Protein AF-A0A822XS63-F1 (afdb_monomer_lite)

Radius of gyration: 19.11 Å; chains: 1; bounding box: 51×29×60 Å

InterPro domains:
  IPR029472 Retrotransposon Copia-like, N-terminal [PF14244] (27-74)

pLDDT: mean 71.03, std 15.37, range [30.98, 90.75]

Sequence (92 aa):
MTDRSVSAGDGNQASSNHSVKTSMQLHSSDHPGISLVTNPLNMNNYMIWSRSMRIALKAKNKLGFIDGTCEEPDPTSAEYEEWSHVDSIMIS

Foldseek 3Di:
DDDDDDDDDDPDDDPLVVLLVQLLDDDPPQALPDDLAPDDDDPPCCVVRVVSNCVSCVVSSNNCVVVVVNPQDDPPDPCNVSVVVSVVSVVD

Organism: Nelumbo nucifera (NCBI:txid4432)

Structure (mmCIF, N/CA/C/O backbone):
data_AF-A0A822XS63-F1
#
_entry.id   AF-A0A822XS63-F1
#
loop_
_atom_site.group_PDB
_atom_site.id
_atom_site.type_symbol
_atom_site.label_atom_id
_atom_site.label_alt_id
_atom_site.label_comp_id
_atom_site.label_asym_id
_atom_site.label_entity_id
_atom_site.label_seq_id
_atom_site.pdbx_PDB_ins_code
_atom_site.Cartn_x
_atom_site.Cartn_y
_atom_site.Cartn_z
_atom_site.occupancy
_atom_site.B_iso_or_equiv
_atom_site.auth_seq_id
_atom_site.auth_comp_id
_atom_site.auth_asym_id
_atom_site.auth_atom_id
_atom_site.pdbx_PDB_model_num
ATOM 1 N N . MET A 1 1 ? -37.024 -19.370 42.782 1.00 35.06 1 MET A N 1
ATOM 2 C CA . MET A 1 1 ? -35.626 -18.905 42.802 1.00 35.06 1 MET A CA 1
ATOM 3 C C . MET A 1 1 ? -35.117 -18.877 41.369 1.00 35.06 1 MET A C 1
ATOM 5 O O . MET A 1 1 ? -35.080 -19.941 40.773 1.00 35.06 1 MET A O 1
ATOM 9 N N . THR A 1 2 ? -34.887 -17.660 40.847 1.00 42.75 2 THR A N 1
ATOM 10 C CA . THR A 1 2 ? -33.803 -17.211 39.929 1.00 42.75 2 THR A CA 1
ATOM 11 C C . THR A 1 2 ? -33.247 -18.195 38.885 1.00 42.75 2 THR A C 1
ATOM 13 O O . THR A 1 2 ? -32.857 -19.295 39.242 1.00 42.75 2 THR A O 1
ATOM 16 N N . ASP A 1 3 ? -33.020 -17.843 37.618 1.00 30.98 3 ASP A N 1
ATOM 17 C CA . ASP A 1 3 ? -32.978 -16.545 36.926 1.00 30.98 3 ASP A CA 1
ATOM 18 C C . ASP A 1 3 ? -32.652 -16.793 35.434 1.00 30.98 3 ASP A C 1
ATOM 20 O O . ASP A 1 3 ? -32.104 -17.847 35.117 1.00 30.98 3 ASP A O 1
ATOM 24 N N . ARG A 1 4 ? -32.876 -15.761 34.601 1.00 34.62 4 ARG A N 1
ATOM 25 C CA . ARG A 1 4 ? -32.158 -15.442 33.341 1.00 34.62 4 ARG A CA 1
ATOM 26 C C . ARG A 1 4 ? -32.259 -16.427 32.159 1.00 34.62 4 ARG A C 1
ATOM 28 O O . ARG A 1 4 ? -32.171 -17.630 32.308 1.00 34.62 4 ARG A O 1
ATOM 35 N N . SER A 1 5 ? -32.306 -16.010 30.897 1.00 41.38 5 SER A N 1
ATOM 36 C CA . SER A 1 5 ? -32.514 -14.710 30.260 1.00 41.38 5 SER A CA 1
ATOM 37 C C . SER A 1 5 ? -32.630 -14.927 28.750 1.00 41.38 5 SER A C 1
ATOM 39 O O . SER A 1 5 ? -32.080 -15.874 28.195 1.00 41.38 5 SER A O 1
ATOM 41 N N . VAL A 1 6 ? -33.323 -13.987 28.119 1.00 47.03 6 VAL A N 1
ATOM 42 C CA . VAL A 1 6 ? -33.349 -13.643 26.689 1.00 47.03 6 VAL A CA 1
ATOM 43 C C . VAL A 1 6 ? -31.947 -13.516 26.072 1.00 47.03 6 VAL A C 1
ATOM 45 O O . VAL A 1 6 ? -31.043 -13.028 26.743 1.00 47.03 6 VAL A O 1
ATOM 48 N N . SER A 1 7 ? -31.808 -13.862 24.784 1.00 39.44 7 SER A N 1
ATOM 49 C CA . SER A 1 7 ? -31.293 -12.989 23.695 1.00 39.44 7 SER A CA 1
ATOM 50 C C . SER A 1 7 ? -30.977 -13.867 22.477 1.00 39.44 7 SER A C 1
ATOM 52 O O . SER A 1 7 ? -30.137 -14.754 22.558 1.00 39.44 7 SER A O 1
ATOM 54 N N . ALA A 1 8 ? -31.768 -13.837 21.401 1.00 42.28 8 ALA A N 1
ATOM 55 C CA . ALA A 1 8 ? -31.711 -12.845 20.316 1.00 42.28 8 ALA A CA 1
ATOM 56 C C . ALA A 1 8 ? -30.290 -12.716 19.737 1.00 42.28 8 ALA A C 1
ATOM 58 O O . ALA A 1 8 ? -29.344 -12.409 20.461 1.00 42.28 8 ALA A O 1
ATOM 59 N N . GLY A 1 9 ? -30.183 -13.054 18.449 1.00 45.03 9 GLY A N 1
ATOM 60 C CA . GLY A 1 9 ? -28.934 -13.298 17.738 1.00 45.03 9 GLY A CA 1
ATOM 61 C C . GLY A 1 9 ? -28.073 -12.069 17.486 1.00 45.03 9 GLY A C 1
ATOM 62 O O . GLY A 1 9 ? -28.506 -10.949 17.705 1.00 45.03 9 GLY A O 1
ATOM 63 N N . ASP A 1 10 ? -26.873 -12.320 16.972 1.00 38.16 10 ASP A N 1
ATOM 64 C CA . ASP A 1 10 ? -26.410 -11.705 15.728 1.00 38.16 10 ASP A CA 1
ATOM 65 C C . ASP A 1 10 ? -25.145 -12.439 15.267 1.00 38.16 10 ASP A C 1
ATOM 67 O O . ASP A 1 10 ? -24.100 -12.409 15.919 1.00 38.16 10 ASP A O 1
ATOM 71 N N . GLY A 1 11 ? -25.246 -13.179 14.167 1.00 44.53 11 GLY A N 1
ATOM 72 C CA . GLY A 1 11 ? -24.096 -13.785 13.513 1.00 44.53 11 GLY A CA 1
ATOM 73 C C . GLY A 1 11 ? -23.730 -12.926 12.320 1.00 44.53 11 GLY A C 1
ATOM 74 O O . GLY A 1 11 ? -24.393 -13.076 11.303 1.00 44.53 11 GLY A O 1
ATOM 75 N N . ASN A 1 12 ? -22.741 -12.031 12.466 1.00 50.44 12 ASN A N 1
ATOM 76 C CA . ASN A 1 12 ? -21.879 -11.497 11.391 1.00 50.44 12 ASN A CA 1
ATOM 77 C C . ASN A 1 12 ? -21.003 -10.315 11.873 1.00 50.44 12 ASN A C 1
ATOM 79 O O . ASN A 1 12 ? -21.223 -9.193 11.444 1.00 50.44 12 ASN A O 1
ATOM 83 N N . GLN A 1 13 ? -19.985 -10.522 12.726 1.00 49.09 13 GLN A N 1
ATOM 84 C CA . GLN A 1 13 ? -18.975 -9.470 13.024 1.00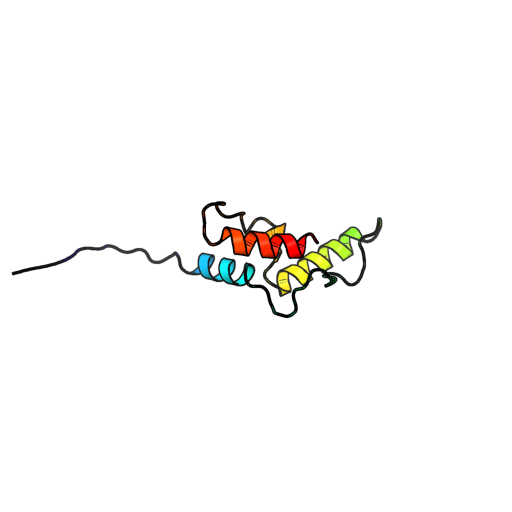 49.09 13 GLN A CA 1
ATOM 85 C C . GLN A 1 13 ? -17.532 -9.987 13.249 1.00 49.09 13 GLN A C 1
ATOM 87 O O . GLN A 1 13 ? -16.703 -9.321 13.866 1.00 49.09 13 GLN A O 1
ATOM 92 N N . ALA A 1 14 ? -17.185 -11.179 12.752 1.00 46.28 14 ALA A N 1
ATOM 93 C CA . ALA A 1 14 ? -15.865 -11.779 13.013 1.00 46.28 14 ALA A CA 1
ATOM 94 C C . ALA A 1 14 ? -14.839 -11.627 11.869 1.00 46.28 14 ALA A C 1
ATOM 96 O O . ALA A 1 14 ? -13.652 -11.852 12.088 1.00 46.28 14 ALA A O 1
ATOM 97 N N . SER A 1 15 ? -15.261 -11.260 10.653 1.00 49.38 15 SER A N 1
ATOM 98 C CA . SER A 1 15 ? -14.389 -11.351 9.467 1.00 49.38 15 SER A CA 1
ATOM 99 C C . SER A 1 15 ? -13.573 -10.078 9.183 1.00 49.38 15 SER A C 1
ATOM 101 O O . SER A 1 15 ? -12.407 -10.175 8.811 1.00 49.38 15 SER A O 1
ATOM 103 N N . SER A 1 16 ? -14.126 -8.887 9.438 1.00 53.12 16 SER A N 1
ATOM 104 C CA . SER A 1 16 ? -13.419 -7.604 9.269 1.00 53.12 16 SER A CA 1
ATOM 105 C C . SER A 1 16 ? -12.300 -7.428 10.300 1.00 53.12 16 SER A C 1
ATOM 107 O O . SER A 1 16 ? -11.159 -7.141 9.949 1.00 53.12 16 SER A O 1
ATOM 109 N N . ASN A 1 17 ? -12.605 -7.709 11.567 1.00 53.34 17 ASN A N 1
ATOM 110 C CA . ASN A 1 17 ? -11.693 -7.506 12.692 1.00 53.34 17 ASN A CA 1
ATOM 111 C C . ASN A 1 17 ? -10.429 -8.376 12.624 1.00 53.34 17 ASN A C 1
ATOM 113 O O . ASN A 1 17 ? -9.376 -7.963 13.096 1.00 53.34 17 ASN A O 1
ATOM 117 N N . HIS A 1 18 ? -10.503 -9.579 12.046 1.00 54.44 18 HIS A N 1
ATOM 118 C CA . HIS A 1 18 ? -9.322 -10.431 11.893 1.00 54.44 18 HIS A CA 1
ATOM 119 C C . HIS A 1 18 ? -8.418 -9.945 10.752 1.00 54.44 18 HIS A C 1
ATOM 121 O O . HIS A 1 18 ? -7.198 -9.974 10.884 1.00 54.44 18 HIS A O 1
ATOM 127 N N . SER A 1 19 ? -9.001 -9.469 9.647 1.00 56.31 19 SER A N 1
ATOM 128 C CA . SER A 1 19 ? -8.235 -8.973 8.499 1.00 56.31 19 SER A CA 1
ATOM 129 C C . SER A 1 19 ? -7.492 -7.676 8.829 1.00 56.31 19 SER A C 1
ATOM 131 O O . SER A 1 19 ? -6.315 -7.555 8.500 1.00 56.31 19 SER A O 1
ATOM 133 N N . VAL A 1 20 ? -8.141 -6.741 9.532 1.00 58.44 20 VAL A N 1
ATOM 134 C CA . VAL A 1 20 ? -7.533 -5.455 9.925 1.00 58.44 20 VAL A CA 1
ATOM 135 C C . VAL A 1 20 ? -6.387 -5.674 10.918 1.00 58.44 20 VAL A C 1
ATOM 137 O O . VAL A 1 20 ? -5.294 -5.152 10.720 1.00 58.44 20 VAL A O 1
ATOM 140 N N . LYS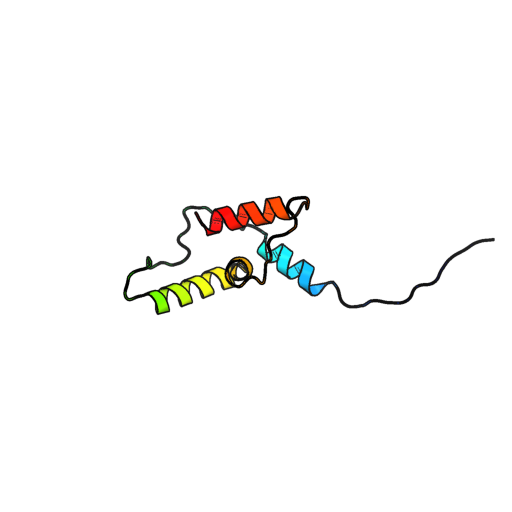 A 1 21 ? -6.561 -6.561 11.907 1.00 61.47 21 LYS A N 1
ATOM 141 C CA . LYS A 1 21 ? -5.480 -6.932 12.840 1.00 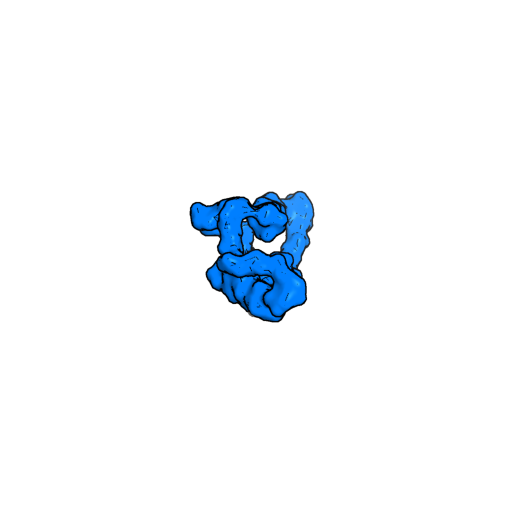61.47 21 LYS A CA 1
A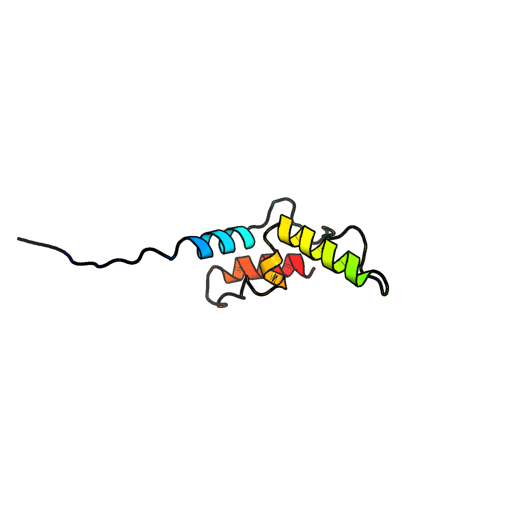TOM 142 C C . LYS A 1 21 ? -4.280 -7.554 12.131 1.00 61.47 21 LYS A C 1
ATOM 144 O O . LYS A 1 21 ? -3.145 -7.226 12.448 1.00 61.47 21 LYS A O 1
ATOM 149 N N . THR A 1 22 ? -4.501 -8.401 11.123 1.00 61.59 22 THR A N 1
ATOM 150 C CA . THR A 1 22 ? -3.387 -8.951 10.327 1.00 61.59 22 THR A CA 1
ATOM 151 C C . THR A 1 22 ? -2.693 -7.912 9.439 1.00 61.59 22 THR A C 1
ATOM 153 O O . THR A 1 22 ? -1.540 -8.115 9.071 1.00 61.59 22 THR A O 1
ATOM 156 N N . SER A 1 23 ? -3.360 -6.804 9.097 1.00 62.34 23 SER A N 1
ATOM 157 C CA . SER A 1 23 ? -2.771 -5.685 8.344 1.00 62.34 23 SER A CA 1
ATOM 158 C C . SER A 1 23 ? -1.885 -4.782 9.213 1.00 62.34 23 SER A C 1
ATOM 160 O O . SER A 1 23 ? -0.883 -4.247 8.722 1.00 62.34 23 SER A O 1
ATOM 162 N N . MET A 1 24 ? -2.225 -4.653 10.499 1.00 66.12 24 MET A N 1
ATOM 163 C CA . MET A 1 24 ? -1.518 -3.814 11.478 1.00 66.12 24 MET A CA 1
ATOM 164 C C . MET A 1 24 ? -0.281 -4.500 12.088 1.00 66.12 24 MET A C 1
ATOM 166 O O . MET A 1 24 ? 0.648 -3.835 12.532 1.00 66.12 24 MET A O 1
ATOM 170 N N . GLN A 1 25 ? -0.160 -5.822 11.964 1.00 68.31 25 GLN A N 1
ATOM 171 C CA . GLN A 1 25 ? 1.036 -6.529 12.417 1.00 68.31 25 GLN A CA 1
ATOM 172 C C . GLN A 1 25 ? 2.274 -6.185 11.570 1.00 68.31 25 GLN A C 1
ATOM 174 O O . GLN A 1 25 ? 2.255 -6.214 10.332 1.00 68.31 25 GLN A O 1
ATOM 179 N N . LEU A 1 26 ? 3.381 -5.874 12.246 1.00 66.56 26 LEU A N 1
ATOM 180 C CA . LEU A 1 26 ? 4.702 -5.760 11.633 1.00 66.56 26 LEU A CA 1
ATOM 181 C C . LEU A 1 26 ? 5.397 -7.115 11.652 1.00 66.56 26 LEU A C 1
ATOM 183 O O . LEU A 1 26 ? 5.498 -7.771 12.690 1.00 66.56 26 LEU A O 1
ATOM 187 N N . HIS A 1 27 ? 5.898 -7.534 10.495 1.00 68.88 27 HIS A N 1
ATOM 188 C CA . HIS A 1 27 ? 6.774 -8.694 10.434 1.00 68.88 27 HIS A CA 1
ATOM 189 C C . HIS A 1 27 ? 8.188 -8.281 10.862 1.00 68.88 27 HIS A C 1
ATOM 191 O O . HIS A 1 27 ? 8.601 -7.151 10.628 1.00 68.88 27 HIS A O 1
ATOM 197 N N . SER A 1 28 ? 8.990 -9.191 11.423 1.00 65.62 28 SER A N 1
ATOM 198 C CA . SER A 1 28 ? 10.377 -8.882 11.827 1.00 65.62 28 SER A CA 1
ATOM 199 C C . SER A 1 28 ? 11.291 -8.452 10.666 1.00 65.62 28 SER A C 1
ATOM 201 O O . SER A 1 28 ? 12.405 -7.994 10.895 1.00 65.62 28 SER A O 1
ATOM 203 N N . SER A 1 29 ? 10.836 -8.611 9.418 1.00 65.88 29 SER A N 1
ATOM 204 C CA . SER A 1 29 ? 11.502 -8.105 8.212 1.00 65.88 29 SER A CA 1
ATOM 205 C C . SER A 1 29 ? 11.111 -6.673 7.838 1.00 65.88 29 SER A C 1
ATOM 207 O O . SER A 1 29 ? 11.595 -6.162 6.831 1.00 65.88 29 SER A O 1
ATOM 209 N N . ASP A 1 30 ? 10.184 -6.052 8.562 1.00 69.50 30 ASP A N 1
ATOM 210 C CA . ASP A 1 30 ? 9.718 -4.701 8.281 1.00 69.50 30 ASP A CA 1
ATOM 211 C C . ASP A 1 30 ? 10.645 -3.705 8.970 1.00 69.50 30 ASP A C 1
ATOM 213 O O . ASP A 1 30 ? 10.774 -3.683 10.191 1.00 69.50 30 ASP A O 1
ATOM 217 N N . HIS A 1 31 ? 11.326 -2.891 8.173 1.00 69.50 31 HIS A N 1
ATOM 218 C CA . HIS A 1 31 ? 12.176 -1.821 8.668 1.00 69.50 31 HIS A CA 1
ATOM 219 C C . HIS A 1 31 ? 12.177 -0.651 7.673 1.00 69.50 31 HIS A C 1
ATOM 221 O O . HIS A 1 31 ? 12.057 -0.896 6.471 1.00 69.50 31 HIS A O 1
ATOM 227 N N . PRO A 1 32 ? 12.393 0.600 8.123 1.00 63.91 32 PRO A N 1
ATOM 228 C CA . PRO A 1 32 ? 12.334 1.802 7.274 1.00 63.91 32 PRO A CA 1
ATOM 229 C C . PRO A 1 32 ? 13.260 1.774 6.045 1.00 63.91 32 PRO A C 1
ATOM 231 O O . PRO A 1 32 ? 13.020 2.439 5.052 1.00 63.91 32 PRO A O 1
ATOM 234 N N . GLY A 1 33 ? 14.328 0.971 6.082 1.00 63.28 33 GLY A N 1
ATOM 235 C CA . GLY A 1 33 ? 15.244 0.799 4.948 1.00 63.28 33 GLY A CA 1
ATOM 236 C C . GLY A 1 33 ? 14.821 -0.234 3.893 1.00 63.28 33 GLY A C 1
ATOM 237 O O . GLY A 1 33 ? 15.623 -0.529 3.006 1.00 63.28 33 GLY A O 1
ATOM 238 N N . ILE A 1 34 ? 13.641 -0.864 4.000 1.00 70.38 34 ILE A N 1
ATOM 239 C CA . ILE A 1 34 ? 13.234 -1.907 3.051 1.00 70.38 34 ILE A CA 1
ATOM 240 C C . ILE A 1 34 ? 12.635 -1.283 1.791 1.00 70.38 34 ILE A C 1
ATOM 242 O O . ILE A 1 34 ? 11.593 -0.635 1.811 1.00 70.38 34 ILE A O 1
ATOM 246 N N . SER A 1 35 ? 13.284 -1.516 0.654 1.00 69.75 35 SER A N 1
ATOM 247 C CA . SER A 1 35 ? 12.731 -1.105 -0.630 1.00 69.75 35 SER A CA 1
ATOM 248 C C . SER A 1 35 ? 11.556 -2.015 -0.995 1.00 69.75 35 SER A C 1
ATOM 250 O O . SER A 1 35 ? 11.744 -3.188 -1.318 1.00 69.75 35 SER A O 1
ATOM 252 N N . LEU A 1 36 ? 10.330 -1.481 -0.939 1.00 73.25 36 LEU A N 1
ATOM 253 C CA . LEU A 1 36 ? 9.114 -2.212 -1.325 1.00 73.25 36 LEU A CA 1
ATOM 254 C C . LEU A 1 36 ? 9.088 -2.558 -2.822 1.00 73.25 36 LEU A C 1
ATOM 256 O O . LEU A 1 36 ? 8.420 -3.507 -3.230 1.00 73.25 36 LEU A O 1
ATOM 260 N N . VAL A 1 37 ? 9.825 -1.807 -3.646 1.00 74.06 37 VAL A N 1
ATOM 261 C CA . VAL A 1 37 ? 9.932 -2.014 -5.093 1.00 74.06 37 VAL A CA 1
ATOM 262 C C . VAL A 1 37 ? 11.383 -1.845 -5.523 1.00 74.06 37 VAL A C 1
ATOM 264 O O . VAL A 1 37 ? 11.972 -0.792 -5.318 1.00 74.06 37 VAL A O 1
ATOM 267 N N . THR A 1 38 ? 11.932 -2.849 -6.211 1.00 74.69 38 THR A N 1
ATOM 268 C CA . THR A 1 38 ? 13.334 -2.889 -6.674 1.00 74.69 38 THR A CA 1
ATOM 269 C C . THR A 1 38 ? 13.744 -1.723 -7.574 1.00 74.69 38 THR A C 1
ATOM 271 O O . THR A 1 38 ? 14.925 -1.402 -7.675 1.00 74.69 38 THR A O 1
ATOM 274 N N . ASN A 1 39 ? 12.784 -1.102 -8.258 1.00 77.81 39 ASN A N 1
ATOM 275 C CA . ASN A 1 39 ? 13.017 -0.021 -9.204 1.00 77.81 39 ASN A CA 1
ATOM 276 C C . ASN A 1 39 ? 12.467 1.279 -8.608 1.00 77.81 39 ASN A C 1
ATOM 278 O O . ASN A 1 39 ? 11.256 1.360 -8.416 1.00 77.81 39 ASN A O 1
ATOM 282 N N . PRO A 1 40 ? 13.297 2.305 -8.359 1.00 80.62 40 PRO A N 1
ATOM 283 C CA . PRO A 1 40 ? 12.824 3.615 -7.919 1.00 80.62 40 PRO A CA 1
ATOM 284 C C . PRO A 1 40 ? 11.856 4.247 -8.926 1.00 80.62 40 PRO A C 1
ATOM 286 O O . PRO A 1 40 ? 11.987 4.036 -10.137 1.00 80.62 40 PRO A O 1
ATOM 289 N N . LEU A 1 41 ? 10.900 5.041 -8.438 1.00 83.44 41 LEU A N 1
ATOM 290 C CA . LEU A 1 41 ? 9.966 5.779 -9.288 1.00 83.44 41 LEU A CA 1
ATOM 291 C C . LEU A 1 41 ? 10.725 6.772 -10.183 1.00 83.44 41 LEU A C 1
ATOM 293 O O . LEU A 1 41 ? 11.568 7.534 -9.715 1.00 83.44 41 LEU A O 1
ATOM 297 N N . ASN A 1 42 ? 10.403 6.778 -11.474 1.00 84.38 42 ASN A N 1
ATOM 298 C CA . ASN A 1 42 ? 10.891 7.749 -12.446 1.00 84.38 42 ASN A CA 1
ATOM 299 C C . ASN A 1 42 ? 9.752 8.214 -13.369 1.00 84.38 42 ASN A C 1
ATOM 301 O O . ASN A 1 42 ? 8.643 7.677 -13.341 1.00 84.38 42 ASN A O 1
ATOM 305 N N . MET A 1 43 ? 10.032 9.208 -14.215 1.00 85.75 43 MET A N 1
ATOM 306 C CA . MET A 1 43 ? 9.029 9.835 -15.086 1.00 85.75 43 MET A CA 1
ATOM 307 C C . MET A 1 43 ? 8.358 8.855 -16.071 1.00 85.75 43 MET A C 1
ATOM 309 O O . MET A 1 43 ? 7.244 9.103 -16.520 1.00 85.75 43 MET A O 1
ATOM 313 N N . ASN A 1 44 ? 8.996 7.727 -16.393 1.00 90.75 44 ASN A N 1
ATOM 314 C CA . ASN A 1 44 ? 8.540 6.793 -17.426 1.00 90.75 44 ASN A CA 1
ATOM 315 C C . ASN A 1 44 ? 8.055 5.444 -16.877 1.00 90.75 44 ASN A C 1
ATOM 317 O O . ASN A 1 44 ? 7.517 4.642 -17.638 1.00 90.75 44 ASN A O 1
ATOM 321 N N . ASN A 1 45 ? 8.242 5.163 -15.584 1.00 89.19 45 ASN A N 1
ATOM 322 C CA . ASN A 1 45 ? 7.985 3.843 -15.011 1.00 89.19 45 ASN A CA 1
ATOM 323 C C . ASN A 1 45 ? 6.791 3.794 -14.054 1.00 89.19 45 ASN A C 1
ATOM 325 O O . ASN A 1 45 ? 6.537 2.725 -13.507 1.00 89.19 45 ASN A O 1
ATOM 329 N N . TYR A 1 46 ? 6.030 4.883 -13.890 1.00 87.94 46 TYR A N 1
ATOM 330 C CA . TYR A 1 46 ? 4.916 4.961 -12.934 1.00 87.94 46 TYR A CA 1
ATOM 331 C C . TYR A 1 46 ? 3.953 3.764 -13.010 1.00 87.94 46 TYR A C 1
ATOM 333 O O . TYR A 1 46 ? 3.575 3.208 -11.984 1.00 87.94 46 TYR A O 1
ATOM 341 N N . MET A 1 47 ? 3.586 3.308 -14.212 1.00 88.06 47 MET A N 1
ATOM 342 C CA . MET A 1 47 ? 2.686 2.156 -14.390 1.00 88.06 47 MET A CA 1
ATOM 343 C C . MET A 1 47 ? 3.280 0.846 -13.851 1.00 88.06 47 MET A C 1
ATOM 345 O O . MET A 1 47 ? 2.586 0.045 -13.228 1.00 88.06 47 MET A O 1
ATOM 349 N N . ILE A 1 48 ? 4.575 0.628 -14.080 1.00 87.31 48 ILE A N 1
ATOM 350 C CA . ILE A 1 48 ? 5.292 -0.565 -13.617 1.00 87.31 48 ILE A CA 1
ATOM 351 C C . ILE A 1 48 ? 5.543 -0.453 -12.112 1.00 87.31 48 ILE A C 1
ATOM 353 O O . ILE A 1 48 ? 5.273 -1.394 -11.371 1.00 87.31 48 ILE A O 1
ATOM 357 N N . TRP A 1 49 ? 5.990 0.717 -11.658 1.00 89.12 49 TRP A N 1
ATOM 358 C CA . TRP A 1 49 ? 6.247 1.029 -10.259 1.00 89.12 49 TRP A CA 1
ATOM 359 C C . TRP A 1 49 ? 4.990 0.874 -9.402 1.00 89.12 49 TRP A C 1
ATOM 361 O O . TRP A 1 49 ? 5.009 0.131 -8.426 1.00 89.12 49 TRP A O 1
ATOM 371 N N . SER A 1 50 ? 3.872 1.485 -9.803 1.00 85.56 50 SER A N 1
ATOM 372 C CA . SER A 1 50 ? 2.599 1.413 -9.073 1.00 85.56 50 SER A CA 1
ATOM 373 C C . SER A 1 50 ? 2.064 -0.015 -8.999 1.00 85.56 50 SER A C 1
ATOM 375 O O . SER A 1 50 ? 1.603 -0.446 -7.944 1.00 85.56 50 SER A O 1
ATOM 377 N N . ARG A 1 51 ? 2.171 -0.797 -10.081 1.00 87.25 51 ARG A N 1
ATOM 378 C CA . ARG A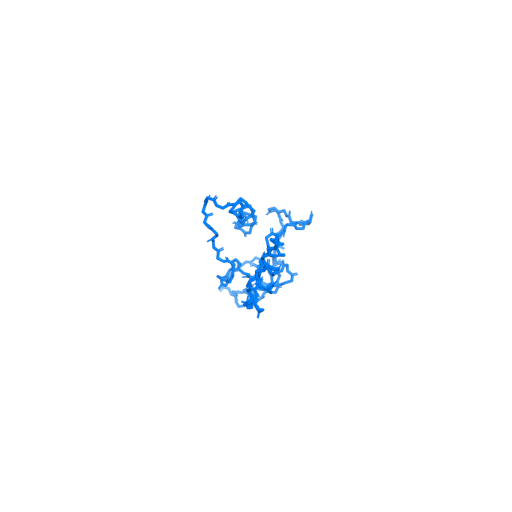 1 51 ? 1.801 -2.217 -10.063 1.00 87.25 51 ARG A CA 1
ATOM 379 C C . ARG A 1 51 ? 2.684 -3.010 -9.100 1.00 87.25 51 ARG A C 1
ATOM 381 O O . ARG A 1 51 ? 2.146 -3.770 -8.298 1.00 87.25 51 ARG A O 1
ATOM 388 N N . SER A 1 52 ? 4.002 -2.834 -9.156 1.00 85.50 52 SER A N 1
ATOM 389 C CA . SER A 1 52 ? 4.938 -3.515 -8.256 1.00 85.50 52 SER A CA 1
ATOM 390 C C . SER A 1 52 ? 4.712 -3.126 -6.794 1.00 85.50 52 SER A C 1
ATOM 392 O O . SER A 1 52 ? 4.670 -4.007 -5.941 1.00 85.50 52 SER A O 1
ATOM 394 N N . MET A 1 53 ? 4.459 -1.845 -6.515 1.00 86.25 53 MET A N 1
ATOM 395 C CA . MET A 1 53 ? 4.146 -1.333 -5.178 1.00 86.25 53 MET A CA 1
ATOM 396 C C . MET A 1 53 ? 2.866 -1.968 -4.633 1.00 86.25 53 MET A C 1
ATOM 398 O O . MET A 1 53 ? 2.850 -2.500 -3.526 1.00 86.25 53 MET A O 1
ATOM 402 N N . ARG A 1 54 ? 1.800 -2.018 -5.443 1.00 84.62 54 ARG A N 1
ATOM 403 C CA . ARG A 1 54 ? 0.540 -2.678 -5.063 1.00 84.62 54 ARG A CA 1
ATOM 404 C C . ARG A 1 54 ? 0.724 -4.175 -4.814 1.00 84.62 54 ARG A C 1
ATOM 406 O O . ARG A 1 54 ? 0.114 -4.706 -3.893 1.00 84.62 54 ARG A O 1
ATOM 413 N N . ILE A 1 55 ? 1.549 -4.862 -5.607 1.00 85.12 55 ILE A N 1
ATOM 414 C CA . ILE A 1 55 ? 1.839 -6.290 -5.404 1.00 85.12 55 ILE A CA 1
ATOM 415 C C . ILE A 1 55 ? 2.609 -6.506 -4.097 1.00 85.12 55 ILE A C 1
ATOM 417 O O . ILE A 1 55 ? 2.221 -7.370 -3.313 1.00 85.12 55 ILE A O 1
ATOM 421 N N . ALA A 1 56 ? 3.648 -5.711 -3.840 1.00 84.19 56 ALA A N 1
ATOM 422 C CA . ALA A 1 56 ? 4.446 -5.798 -2.620 1.00 84.19 56 ALA A CA 1
ATOM 423 C C . ALA A 1 56 ? 3.596 -5.538 -1.367 1.00 84.19 56 ALA A C 1
ATOM 425 O O . ALA A 1 56 ? 3.646 -6.308 -0.410 1.00 84.19 56 ALA A O 1
ATOM 426 N N . LEU A 1 57 ? 2.744 -4.511 -1.397 1.00 83.44 57 LEU A N 1
ATOM 427 C CA . LEU A 1 57 ? 1.831 -4.197 -0.297 1.00 83.44 57 LEU A CA 1
ATOM 428 C C . LEU A 1 57 ? 0.759 -5.272 -0.103 1.00 83.44 57 LEU A C 1
ATOM 430 O O . LEU A 1 57 ? 0.464 -5.646 1.031 1.00 83.44 57 LEU A O 1
ATOM 434 N N . LYS A 1 58 ? 0.207 -5.821 -1.1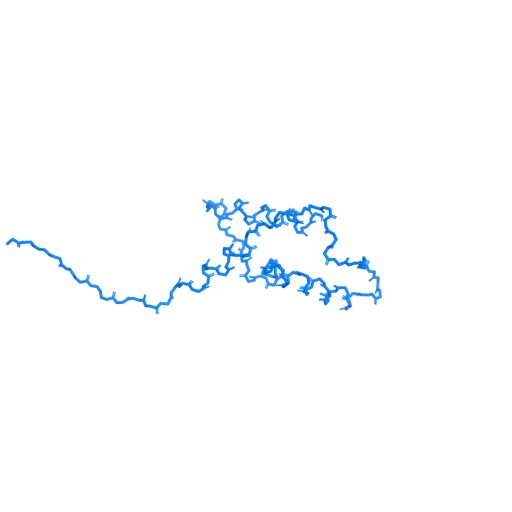93 1.00 82.00 58 LYS A N 1
ATOM 435 C CA . LYS A 1 58 ? -0.764 -6.921 -1.126 1.00 82.00 58 LYS A CA 1
ATOM 436 C C . LYS A 1 58 ? -0.149 -8.190 -0.538 1.00 82.00 58 LYS A C 1
ATOM 438 O O . LYS A 1 58 ? -0.798 -8.842 0.268 1.00 82.00 58 LYS A O 1
ATOM 443 N N . ALA A 1 59 ? 1.095 -8.517 -0.890 1.00 81.44 59 ALA A N 1
ATOM 444 C CA . ALA A 1 59 ? 1.809 -9.661 -0.319 1.00 81.44 59 ALA A CA 1
ATOM 445 C C . ALA A 1 59 ? 2.013 -9.533 1.201 1.00 81.44 59 ALA A C 1
ATOM 447 O O . ALA A 1 59 ? 2.124 -10.541 1.891 1.00 81.44 59 ALA A O 1
ATOM 448 N N . LYS A 1 60 ? 2.023 -8.298 1.715 1.00 77.00 60 LYS A N 1
ATOM 449 C CA . LYS A 1 60 ? 2.192 -7.977 3.137 1.00 77.00 60 LYS A CA 1
ATOM 450 C C . LYS A 1 60 ? 0.873 -7.673 3.857 1.00 77.00 60 LYS A C 1
ATOM 452 O O . LYS A 1 60 ? 0.914 -7.264 5.007 1.00 77.00 60 LYS A O 1
ATOM 457 N N . ASN A 1 61 ? -0.282 -7.821 3.197 1.00 78.94 61 ASN A N 1
ATOM 458 C CA . ASN A 1 61 ? -1.597 -7.386 3.700 1.00 78.94 61 ASN A CA 1
ATOM 459 C C . ASN A 1 61 ? -1.672 -5.894 4.092 1.00 78.94 61 ASN A C 1
ATOM 461 O O . ASN A 1 61 ? -2.551 -5.499 4.850 1.00 78.94 61 ASN A O 1
ATOM 465 N N . LYS A 1 62 ? -0.789 -5.046 3.546 1.00 79.69 62 LYS A N 1
ATOM 466 C CA . LYS A 1 62 ? -0.712 -3.599 3.831 1.00 79.69 62 LYS A CA 1
ATOM 467 C C . LYS A 1 62 ? -1.297 -2.726 2.720 1.00 79.69 62 LYS A C 1
ATOM 469 O O . LYS A 1 62 ? -1.176 -1.509 2.753 1.00 79.69 62 LYS A O 1
ATOM 474 N N . LEU A 1 63 ? -1.952 -3.334 1.725 1.00 79.44 63 LEU A N 1
ATOM 475 C CA . LEU A 1 63 ? -2.638 -2.586 0.664 1.00 79.44 63 LEU A CA 1
ATOM 476 C C . LEU A 1 63 ? -3.718 -1.647 1.233 1.00 79.44 63 LEU A C 1
ATOM 478 O O . LEU A 1 63 ? -3.935 -0.576 0.675 1.00 79.44 63 LEU A O 1
ATOM 482 N N . GLY A 1 64 ? -4.286 -2.020 2.386 1.00 77.94 64 GLY A N 1
ATOM 483 C CA . GLY A 1 64 ? -5.302 -1.261 3.107 1.00 77.94 64 GLY A CA 1
ATOM 484 C C . GLY A 1 64 ? -4.945 0.189 3.419 1.00 77.94 64 GLY A C 1
ATOM 485 O O . GLY A 1 64 ? -5.813 1.054 3.382 1.00 77.94 64 GLY A O 1
ATOM 486 N N . PHE A 1 65 ? -3.663 0.459 3.665 1.00 76.75 65 PHE A N 1
ATOM 487 C CA . PHE A 1 65 ? -3.162 1.800 3.974 1.00 76.75 65 PHE A CA 1
ATOM 488 C C . PHE A 1 65 ? -3.148 2.722 2.747 1.00 76.75 65 PHE A C 1
ATOM 490 O O . PHE A 1 65 ? -3.183 3.937 2.892 1.00 76.75 65 PHE A O 1
ATOM 497 N N . ILE A 1 66 ? -3.110 2.164 1.528 1.00 78.31 66 ILE A N 1
ATOM 498 C CA . ILE A 1 66 ? -3.093 2.963 0.292 1.00 78.31 66 ILE A CA 1
ATOM 499 C C . ILE A 1 66 ? -4.445 3.021 -0.416 1.00 78.31 66 ILE A C 1
ATOM 501 O O . ILE A 1 66 ? -4.700 3.966 -1.158 1.00 78.31 66 ILE A O 1
ATOM 505 N N . ASP A 1 67 ? -5.286 1.995 -0.256 1.00 77.50 67 ASP A N 1
ATOM 506 C CA . ASP A 1 67 ? -6.616 1.941 -0.872 1.00 77.50 67 ASP A CA 1
ATOM 507 C C . ASP A 1 67 ? -7.732 2.438 0.059 1.00 77.50 67 ASP A C 1
ATOM 509 O O . ASP A 1 67 ? -8.876 2.554 -0.379 1.00 77.50 67 ASP A O 1
ATOM 513 N N . GLY A 1 68 ? -7.389 2.772 1.308 1.00 75.00 68 GLY A N 1
ATOM 514 C CA . GLY A 1 68 ? -8.309 3.300 2.310 1.00 75.00 68 GLY A CA 1
ATOM 515 C C . GLY A 1 68 ? -9.183 2.237 2.972 1.00 75.00 68 GLY A C 1
ATOM 516 O O . GLY A 1 68 ? -10.068 2.588 3.741 1.00 75.00 68 GLY A O 1
ATOM 517 N N . THR A 1 69 ? -8.963 0.944 2.706 1.00 77.81 69 THR A N 1
ATOM 518 C CA . THR A 1 69 ? -9.699 -0.128 3.401 1.00 77.81 69 THR A CA 1
ATOM 519 C C . THR A 1 69 ? -9.210 -0.357 4.834 1.00 77.81 69 THR A C 1
ATOM 521 O O . THR A 1 69 ? -9.928 -0.962 5.628 1.00 77.81 69 THR A O 1
ATOM 524 N N . CYS A 1 70 ? -8.013 0.132 5.178 1.00 78.12 70 CYS A N 1
ATOM 525 C CA . CYS A 1 70 ? -7.530 0.247 6.552 1.00 78.12 70 CYS A CA 1
ATOM 526 C C . CYS A 1 70 ? -7.646 1.713 6.980 1.00 78.12 70 CYS A C 1
ATOM 528 O O . CYS A 1 70 ? -6.702 2.488 6.822 1.00 78.12 70 CYS A O 1
ATOM 530 N N . GLU A 1 71 ? -8.831 2.091 7.455 1.00 79.00 71 GLU A N 1
ATOM 531 C CA . GLU A 1 71 ? -9.108 3.457 7.899 1.00 79.00 71 GLU A CA 1
ATOM 532 C C . GLU A 1 71 ? -8.261 3.827 9.121 1.00 79.00 71 GLU A C 1
ATOM 534 O O . GLU A 1 71 ? -7.913 2.969 9.936 1.00 79.00 71 GLU A O 1
ATOM 539 N N . GLU A 1 72 ? -7.929 5.113 9.224 1.00 81.75 72 GLU A N 1
ATOM 540 C CA . GLU A 1 72 ? -7.291 5.675 10.409 1.00 81.75 72 GLU A CA 1
ATOM 541 C C . GLU A 1 72 ? -8.234 5.486 11.610 1.00 81.75 72 GLU A C 1
ATOM 543 O O . GLU A 1 72 ? -9.361 5.998 11.590 1.00 81.75 72 GLU A O 1
ATOM 548 N N . PRO A 1 73 ? -7.829 4.718 12.636 1.00 83.38 73 PRO A N 1
ATOM 549 C CA . PRO A 1 73 ? -8.660 4.498 13.808 1.00 83.38 73 PRO A CA 1
ATOM 550 C C . PRO A 1 73 ? -8.712 5.764 14.672 1.00 83.38 73 PRO A C 1
ATOM 552 O O . PRO A 1 73 ? -7.884 6.666 14.548 1.00 83.38 73 PRO A O 1
ATOM 555 N N . ASP A 1 74 ? -9.675 5.825 15.592 1.00 83.88 74 ASP A N 1
ATOM 556 C CA . ASP A 1 74 ? -9.798 6.953 16.520 1.00 83.88 74 ASP A CA 1
ATOM 557 C C . ASP A 1 74 ? -8.481 7.143 17.306 1.00 83.88 74 ASP A C 1
ATOM 559 O O . ASP A 1 74 ? -7.978 6.160 17.863 1.00 83.88 74 ASP A O 1
ATOM 563 N N . PRO A 1 75 ? -7.928 8.369 17.410 1.00 82.25 75 PRO A N 1
ATOM 564 C CA . PRO A 1 75 ? -6.676 8.636 18.125 1.00 82.25 75 PRO A CA 1
ATOM 565 C C . PRO A 1 75 ? -6.710 8.275 19.617 1.00 82.25 75 PRO A C 1
ATOM 567 O O . PRO A 1 75 ? -5.669 8.202 20.266 1.00 82.25 75 PRO A O 1
ATOM 570 N N . THR A 1 76 ? -7.898 8.062 20.184 1.00 84.19 76 THR A N 1
ATOM 571 C CA . THR A 1 76 ? -8.092 7.597 21.563 1.00 84.19 76 THR A CA 1
ATOM 572 C C . THR A 1 76 ? -8.151 6.072 21.695 1.00 84.19 76 THR A C 1
ATOM 574 O O . THR A 1 76 ? -8.160 5.550 22.812 1.00 84.19 76 THR A O 1
ATOM 577 N N . SER A 1 77 ? -8.186 5.342 20.578 1.00 82.69 77 SER A N 1
ATOM 578 C CA . SER A 1 77 ? -8.205 3.881 20.553 1.00 82.69 77 SER A CA 1
ATOM 579 C C . SER A 1 77 ? -6.810 3.289 20.771 1.00 82.69 77 SER A C 1
ATOM 581 O O . SER A 1 77 ? -5.794 3.860 20.380 1.00 82.69 77 SER A O 1
ATOM 583 N N . ALA A 1 78 ? -6.758 2.086 21.344 1.00 78.06 78 ALA A N 1
ATOM 584 C CA . ALA A 1 78 ? -5.508 1.336 21.478 1.00 78.06 78 ALA A CA 1
ATOM 585 C C . ALA A 1 78 ? -4.921 0.893 20.119 1.00 78.06 78 ALA A C 1
ATOM 587 O O . ALA A 1 78 ? -3.747 0.551 20.042 1.00 78.06 78 ALA A O 1
ATOM 588 N N . GLU A 1 79 ? -5.728 0.898 19.054 1.00 77.38 79 GLU A N 1
ATOM 589 C CA . GLU A 1 79 ? -5.334 0.479 17.703 1.00 77.38 79 GLU A CA 1
ATOM 590 C C . GLU A 1 79 ? -4.621 1.607 16.931 1.00 77.38 79 GLU A C 1
ATOM 592 O O . GLU A 1 79 ? -3.923 1.338 15.954 1.00 77.38 79 GLU A O 1
ATOM 597 N N . TYR A 1 80 ? -4.724 2.862 17.391 1.00 81.81 80 TYR A N 1
ATOM 598 C CA . TYR A 1 80 ? -4.070 4.015 16.763 1.00 81.81 80 TYR A CA 1
ATOM 599 C C . TYR A 1 80 ? -2.546 3.974 16.848 1.00 81.81 80 TYR A C 1
ATOM 601 O O . TYR A 1 80 ? -1.871 4.304 15.876 1.00 81.81 80 TYR A O 1
ATOM 609 N N . GLU A 1 81 ? -1.986 3.536 17.976 1.00 80.25 81 GLU A N 1
ATOM 610 C CA . GLU A 1 81 ? -0.531 3.426 18.127 1.00 80.25 81 GLU A CA 1
ATOM 611 C C . GLU A 1 81 ? 0.053 2.396 17.145 1.00 80.25 81 GLU A C 1
ATOM 613 O O . GLU A 1 81 ? 1.066 2.657 16.494 1.00 80.25 81 GLU A O 1
ATOM 618 N N . GLU A 1 82 ? -0.626 1.256 16.974 1.00 80.50 82 GLU A N 1
ATOM 619 C CA . GLU A 1 82 ? -0.219 0.207 16.033 1.00 80.50 82 GLU A CA 1
ATOM 620 C C . GLU A 1 82 ? -0.369 0.676 14.578 1.00 80.50 82 GLU A C 1
ATOM 622 O O . GLU A 1 82 ? 0.561 0.533 13.781 1.00 80.50 82 GLU A O 1
ATOM 627 N N . TRP A 1 83 ? -1.499 1.306 14.243 1.00 84.94 83 TRP A N 1
ATOM 628 C CA . TRP A 1 83 ? -1.740 1.866 12.914 1.00 84.94 83 TRP A CA 1
ATOM 629 C C . TRP A 1 83 ? -0.706 2.939 12.549 1.00 84.94 83 TRP A C 1
ATOM 631 O O . TRP A 1 83 ? -0.086 2.860 11.489 1.00 84.94 83 TRP A O 1
ATOM 641 N N . SER A 1 84 ? -0.451 3.889 13.455 1.00 82.19 84 SER A N 1
ATOM 642 C CA . SER A 1 84 ? 0.491 4.995 13.244 1.00 82.19 84 SER A CA 1
ATOM 643 C C . SER A 1 84 ? 1.929 4.502 13.083 1.00 82.19 84 SER A C 1
ATOM 645 O O . SER A 1 84 ? 2.681 5.020 12.256 1.00 82.19 84 SER A O 1
ATOM 647 N N . HIS A 1 85 ? 2.319 3.463 13.823 1.00 81.88 85 HIS A N 1
ATOM 648 C CA . HIS A 1 85 ? 3.645 2.874 13.686 1.00 81.88 85 HIS A CA 1
ATOM 649 C C . HIS A 1 85 ? 3.843 2.203 12.317 1.00 81.88 85 HIS A C 1
ATOM 651 O O . HIS A 1 85 ? 4.884 2.387 11.680 1.00 81.88 85 HIS A O 1
ATOM 657 N N . VAL A 1 86 ? 2.839 1.461 11.835 1.00 79.81 86 VAL A N 1
ATOM 658 C CA . VAL A 1 86 ? 2.872 0.834 10.504 1.00 79.81 86 VAL A CA 1
ATOM 659 C C . VAL A 1 86 ? 2.869 1.883 9.399 1.00 79.81 86 VAL A C 1
ATOM 661 O O . VAL A 1 86 ? 3.668 1.767 8.468 1.00 79.81 86 VAL A O 1
ATOM 664 N N . ASP A 1 87 ? 2.019 2.904 9.512 1.00 83.44 87 ASP A N 1
ATOM 665 C CA . ASP A 1 87 ? 1.941 4.006 8.553 1.00 83.44 87 ASP A CA 1
ATOM 666 C C . ASP A 1 87 ? 3.285 4.740 8.454 1.00 83.44 87 ASP A C 1
ATOM 668 O O . ASP A 1 87 ? 3.842 4.880 7.365 1.00 83.44 87 ASP A O 1
ATOM 672 N N . SER A 1 88 ? 3.901 5.052 9.601 1.00 81.06 88 SER A N 1
ATOM 673 C CA . SER A 1 88 ? 5.225 5.677 9.661 1.00 81.06 88 SER A CA 1
ATOM 674 C C . SER A 1 88 ? 6.313 4.857 8.960 1.00 81.06 88 SER A C 1
ATOM 676 O O . SER A 1 88 ? 7.194 5.443 8.335 1.00 81.06 88 SER A O 1
ATOM 678 N N . ILE A 1 89 ? 6.276 3.522 9.035 1.00 80.56 89 ILE A N 1
ATOM 679 C CA . ILE A 1 89 ? 7.235 2.651 8.333 1.00 80.56 89 ILE A CA 1
ATOM 680 C C . ILE A 1 89 ? 6.958 2.614 6.825 1.00 80.56 89 ILE A C 1
ATOM 682 O O . ILE A 1 89 ? 7.885 2.430 6.038 1.00 80.56 89 ILE A O 1
ATOM 686 N N . MET A 1 90 ? 5.702 2.771 6.407 1.00 74.12 90 MET A N 1
ATOM 687 C CA . MET A 1 90 ? 5.314 2.750 4.996 1.00 74.12 90 MET A CA 1
ATOM 688 C C . MET A 1 90 ? 5.650 4.045 4.252 1.00 74.12 90 MET A C 1
ATOM 690 O O . MET A 1 90 ? 5.935 3.982 3.055 1.00 74.12 90 MET A O 1
ATOM 694 N N . ILE A 1 91 ? 5.607 5.188 4.941 1.00 73.56 91 ILE A N 1
ATOM 695 C CA . ILE A 1 91 ? 5.906 6.512 4.370 1.00 73.56 91 ILE A CA 1
ATOM 696 C C . ILE A 1 91 ? 7.386 6.921 4.479 1.00 73.56 91 ILE A C 1
ATOM 698 O O . ILE A 1 91 ? 7.754 7.959 3.926 1.00 73.56 91 ILE A O 1
ATOM 702 N N . SER A 1 92 ? 8.202 6.157 5.219 1.00 64.56 92 SER A N 1
ATOM 703 C CA . SER A 1 92 ? 9.616 6.466 5.496 1.00 64.56 92 SER A CA 1
ATOM 704 C C . SER A 1 92 ? 10.562 6.246 4.313 1.00 64.56 92 SER A C 1
ATOM 706 O O . SER A 1 92 ? 10.216 5.527 3.350 1.00 64.56 92 SER A O 1
#

Secondary structure (DSSP, 8-state):
-------------SHHHHHHHHHHPPPTT--TT--SSSS---TTTHHHHHHHHHHHHHHTT-THHHHSSSPPPPTTSTHHHHHHHHHHHHH-